Protein AF-X1AXV8-F1 (afdb_monomer_lite)

Sequence (116 aa):
MKNINVKIPLGLFTCVTGVSGAGKTSLIIDCLYKGLHNLINTRSSKIREGDFDTIEGYDKIDKMINIDQSPIGRTPRSVPSTYTKALDYIRDIFAQLPESKERGYKKGRFSFNTKA

Organism: NCBI:txid412755

Structure (mmCIF, N/CA/C/O backbone):
data_AF-X1AXV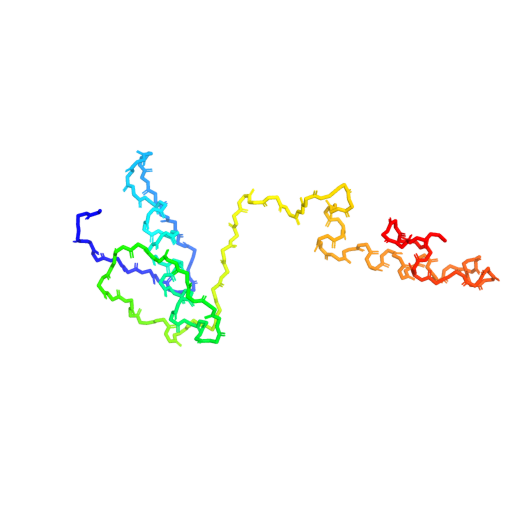8-F1
#
_entry.id   AF-X1AXV8-F1
#
loop_
_atom_site.group_PDB
_atom_site.id
_atom_site.type_symbol
_atom_site.label_atom_id
_atom_site.label_alt_id
_atom_site.label_comp_id
_atom_site.label_asym_id
_atom_site.label_entity_id
_atom_site.label_seq_id
_atom_site.pdbx_PDB_ins_code
_atom_site.Cartn_x
_atom_site.Cartn_y
_atom_site.Cartn_z
_atom_site.occupancy
_atom_site.B_iso_or_equiv
_atom_site.auth_seq_id
_atom_site.auth_comp_id
_atom_site.auth_asym_id
_atom_site.auth_atom_id
_atom_site.pdbx_PDB_model_num
ATOM 1 N N . MET A 1 1 ? 18.638 5.090 -19.004 1.00 61.78 1 MET A N 1
ATOM 2 C CA . MET A 1 1 ? 19.031 3.659 -18.989 1.00 61.78 1 MET A CA 1
ATOM 3 C C . MET A 1 1 ? 19.482 3.263 -20.389 1.00 61.78 1 MET A C 1
ATOM 5 O O . MET A 1 1 ? 18.996 3.859 -21.338 1.00 61.78 1 MET A O 1
ATOM 9 N N . LYS A 1 2 ? 20.426 2.326 -20.541 1.00 76.81 2 LYS A N 1
ATOM 10 C CA . LYS A 1 2 ? 20.943 1.912 -21.860 1.00 76.81 2 LYS A CA 1
ATOM 11 C C . LYS A 1 2 ? 20.069 0.806 -22.470 1.00 76.81 2 LYS A C 1
ATOM 13 O O . LYS A 1 2 ? 20.479 -0.340 -22.390 1.00 76.81 2 LYS A O 1
ATOM 18 N N . ASN A 1 3 ? 18.889 1.149 -22.996 1.00 86.94 3 ASN A N 1
ATOM 19 C CA . ASN A 1 3 ? 17.998 0.265 -23.774 1.00 86.94 3 ASN A CA 1
ATOM 20 C C . ASN A 1 3 ? 18.072 -1.234 -23.387 1.00 86.94 3 ASN A C 1
ATOM 22 O O . ASN A 1 3 ? 18.722 -2.029 -24.068 1.00 86.94 3 ASN A O 1
ATOM 26 N N . ILE A 1 4 ? 17.497 -1.592 -22.233 1.00 92.81 4 ILE A N 1
ATOM 27 C CA . ILE A 1 4 ? 17.588 -2.945 -21.665 1.00 92.81 4 ILE A CA 1
ATOM 28 C C . ILE A 1 4 ? 16.244 -3.665 -21.741 1.00 92.81 4 ILE A C 1
ATOM 30 O O . ILE A 1 4 ? 15.203 -3.056 -21.520 1.00 92.81 4 ILE A O 1
ATOM 34 N N . ASN A 1 5 ? 16.295 -4.982 -21.931 1.00 95.06 5 ASN A N 1
ATOM 35 C CA . ASN A 1 5 ? 15.143 -5.866 -21.781 1.00 95.06 5 ASN A CA 1
ATOM 36 C C . ASN A 1 5 ? 15.256 -6.632 -20.462 1.00 95.06 5 ASN A C 1
ATOM 38 O O . ASN A 1 5 ? 16.300 -7.219 -20.167 1.00 95.06 5 ASN A O 1
ATOM 42 N N . VAL A 1 6 ? 14.187 -6.632 -19.663 1.00 95.69 6 VAL A N 1
ATOM 43 C CA . VAL A 1 6 ? 14.155 -7.277 -18.344 1.00 95.69 6 VAL A CA 1
ATOM 44 C C . VAL A 1 6 ? 12.933 -8.177 -18.247 1.00 95.69 6 VAL A C 1
ATOM 46 O O . VAL A 1 6 ? 11.812 -7.745 -18.494 1.00 95.69 6 VAL A O 1
ATOM 49 N N . LYS A 1 7 ? 13.146 -9.427 -17.833 1.00 96.94 7 LYS A N 1
ATOM 50 C CA . LYS A 1 7 ? 12.073 -10.374 -17.524 1.00 96.94 7 LYS A CA 1
ATOM 51 C C . LYS A 1 7 ? 11.923 -10.497 -16.012 1.00 96.94 7 LYS A C 1
ATOM 53 O O . LYS A 1 7 ? 12.886 -10.844 -15.332 1.00 96.94 7 LYS A O 1
ATOM 58 N N . ILE A 1 8 ? 10.716 -10.260 -15.503 1.00 96.81 8 ILE A N 1
ATOM 59 C CA . ILE A 1 8 ? 10.386 -10.423 -14.082 1.00 96.81 8 ILE A CA 1
ATOM 60 C C . ILE A 1 8 ? 9.445 -11.624 -13.940 1.00 96.81 8 ILE A C 1
ATOM 62 O O . ILE A 1 8 ? 8.334 -11.585 -14.471 1.00 96.81 8 ILE A O 1
ATOM 66 N N . PRO A 1 9 ? 9.868 -12.714 -13.278 1.00 97.00 9 PRO A N 1
ATOM 67 C CA . PRO A 1 9 ? 9.010 -13.873 -13.084 1.00 97.00 9 PRO A CA 1
ATOM 68 C C . PRO A 1 9 ? 7.924 -13.581 -12.040 1.00 97.00 9 PRO A 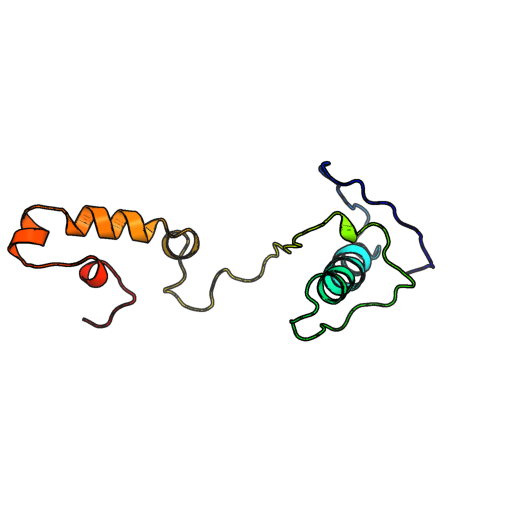C 1
ATOM 70 O O . PRO A 1 9 ? 8.205 -13.083 -10.950 1.00 97.00 9 PRO A O 1
ATOM 73 N N . LEU A 1 10 ? 6.677 -13.928 -12.363 1.00 96.44 10 LEU A N 1
ATOM 74 C CA . LEU A 1 10 ? 5.559 -13.853 -11.422 1.00 96.44 10 LEU A CA 1
ATOM 75 C C . LEU A 1 10 ? 5.574 -15.052 -10.466 1.00 96.44 10 LEU A C 1
ATOM 77 O O . LEU A 1 10 ? 6.050 -16.130 -10.815 1.00 96.44 10 LEU A O 1
ATOM 81 N N . GLY A 1 11 ? 5.040 -14.859 -9.258 1.00 96.25 11 GLY A N 1
ATOM 82 C CA . GLY A 1 11 ? 4.965 -15.905 -8.231 1.00 96.25 11 GLY A CA 1
ATOM 83 C C . GLY A 1 11 ? 6.282 -16.187 -7.501 1.00 96.25 11 GLY A C 1
ATOM 84 O O . GLY A 1 11 ? 6.330 -17.099 -6.682 1.00 96.25 11 GLY A O 1
ATOM 85 N N . LEU A 1 12 ? 7.338 -15.408 -7.765 1.00 98.00 12 LEU A N 1
ATOM 86 C CA . LEU A 1 12 ? 8.644 -15.540 -7.119 1.00 98.00 12 LEU A CA 1
ATOM 87 C C . LEU A 1 12 ? 9.033 -14.265 -6.368 1.00 98.00 12 LEU A C 1
ATOM 89 O O . LEU A 1 12 ? 8.666 -13.153 -6.753 1.00 98.00 12 LEU A O 1
ATOM 93 N N . PHE A 1 13 ? 9.850 -14.426 -5.327 1.00 97.88 13 PHE A N 1
ATOM 94 C CA . PHE A 1 13 ? 10.481 -13.301 -4.646 1.00 97.88 13 PHE A CA 1
ATOM 95 C C . PHE A 1 13 ? 11.676 -12.801 -5.467 1.00 97.88 13 PHE A C 1
ATOM 97 O O . PHE A 1 13 ? 12.736 -13.424 -5.488 1.00 97.88 13 PHE A O 1
ATOM 104 N N . THR A 1 14 ? 11.482 -11.691 -6.180 1.00 97.44 14 THR A N 1
ATOM 105 C CA . THR A 1 14 ? 12.482 -11.130 -7.098 1.00 97.44 14 THR A CA 1
ATOM 106 C C . THR A 1 14 ? 13.154 -9.906 -6.484 1.00 97.44 14 THR A C 1
ATOM 108 O O . THR A 1 14 ? 12.488 -8.925 -6.157 1.00 97.44 14 THR A O 1
ATOM 111 N N . CYS A 1 15 ? 14.484 -9.935 -6.384 1.00 97.56 15 CYS A N 1
ATOM 112 C CA . CYS A 1 15 ? 15.291 -8.811 -5.910 1.00 97.56 15 CYS A CA 1
ATOM 113 C C . CYS A 1 15 ? 16.002 -8.112 -7.075 1.00 97.56 15 CYS A C 1
ATOM 115 O O . CYS A 1 15 ? 16.623 -8.766 -7.910 1.00 97.56 15 CYS A O 1
ATOM 117 N N . VAL A 1 16 ? 15.985 -6.776 -7.084 1.00 96.62 16 VAL A N 1
ATOM 118 C CA . VAL A 1 16 ? 16.763 -5.954 -8.027 1.00 96.62 16 VAL A CA 1
ATOM 119 C C . VAL A 1 16 ? 17.909 -5.290 -7.277 1.00 96.62 16 VAL A C 1
ATOM 121 O O . VAL A 1 16 ? 17.695 -4.488 -6.369 1.00 96.62 16 VAL A O 1
ATOM 124 N N . THR A 1 17 ? 19.139 -5.638 -7.648 1.00 96.94 17 THR A N 1
ATOM 125 C CA . THR A 1 17 ? 20.361 -5.252 -6.931 1.00 96.94 17 THR A CA 1
ATOM 126 C C . THR A 1 17 ? 21.305 -4.437 -7.820 1.00 96.94 17 THR A C 1
ATOM 128 O O . THR A 1 17 ? 21.053 -4.228 -9.005 1.00 96.94 17 THR A O 1
ATOM 131 N N . GLY A 1 18 ? 22.358 -3.876 -7.220 1.00 95.94 18 GLY A N 1
ATOM 132 C CA . GLY A 1 18 ? 23.341 -3.026 -7.899 1.00 95.94 18 GLY A CA 1
ATOM 133 C C . GLY A 1 18 ? 23.734 -1.801 -7.075 1.00 95.94 18 GLY A C 1
ATOM 134 O O . GLY A 1 18 ? 23.046 -1.433 -6.119 1.00 95.94 18 GLY A O 1
ATOM 135 N N . VAL A 1 19 ? 24.823 -1.135 -7.459 1.00 97.12 19 VAL A N 1
ATOM 136 C CA . VAL A 1 19 ? 25.361 0.050 -6.761 1.00 97.12 19 VAL A CA 1
ATOM 137 C C . VAL A 1 19 ? 24.390 1.240 -6.768 1.00 97.12 19 VAL A C 1
ATOM 139 O O . VAL A 1 19 ? 23.432 1.284 -7.551 1.00 97.12 19 VAL A O 1
ATOM 142 N N . SER A 1 20 ? 24.590 2.211 -5.872 1.00 95.75 20 SER A N 1
ATOM 143 C CA . SER A 1 20 ? 23.832 3.471 -5.915 1.00 95.75 20 SER A CA 1
ATOM 144 C C . SER A 1 20 ? 24.016 4.153 -7.277 1.00 95.75 20 SER A C 1
ATOM 146 O O . SER A 1 20 ? 25.101 4.107 -7.847 1.00 95.75 20 SER A O 1
ATOM 148 N N . GLY A 1 21 ? 22.943 4.710 -7.840 1.00 94.06 21 GLY A N 1
ATOM 149 C CA . GLY A 1 21 ? 22.965 5.295 -9.187 1.00 94.06 21 GLY A CA 1
ATOM 150 C C . GLY A 1 21 ? 22.888 4.296 -10.353 1.00 94.06 21 GLY A C 1
ATOM 151 O O . GLY A 1 21 ? 22.735 4.724 -11.489 1.00 94.06 21 GLY A O 1
ATOM 152 N N . ALA A 1 22 ? 22.881 2.976 -10.113 1.00 94.19 22 ALA A N 1
ATOM 153 C CA . ALA A 1 22 ? 22.774 1.969 -11.184 1.00 94.19 22 ALA A CA 1
ATOM 154 C C . ALA A 1 22 ? 21.417 1.949 -11.932 1.00 94.19 22 ALA A C 1
ATOM 156 O O . ALA A 1 22 ? 21.230 1.150 -12.844 1.00 94.19 22 ALA A O 1
ATOM 157 N N . GLY A 1 23 ? 20.451 2.789 -11.541 1.00 94.69 23 GLY A N 1
ATOM 158 C CA . GLY A 1 23 ? 19.138 2.879 -12.192 1.00 94.69 23 GLY A CA 1
ATOM 159 C C . GLY A 1 23 ? 18.060 1.937 -11.644 1.00 94.69 23 GLY A C 1
ATOM 160 O O . GLY A 1 23 ? 17.002 1.831 -12.249 1.00 94.69 23 GLY A O 1
ATOM 161 N N . LYS A 1 24 ? 18.279 1.283 -10.493 1.00 96.44 24 LYS A N 1
ATOM 162 C CA . LYS A 1 24 ? 17.295 0.377 -9.857 1.00 96.44 24 LYS A CA 1
ATOM 163 C C . LYS A 1 24 ? 15.932 1.043 -9.630 1.00 96.44 24 LYS A C 1
ATOM 165 O O . LYS A 1 24 ? 14.906 0.495 -10.013 1.00 96.44 24 LYS A O 1
ATOM 170 N N . THR A 1 25 ? 15.936 2.235 -9.027 1.00 95.44 25 THR A N 1
ATOM 171 C CA . THR A 1 25 ? 14.714 3.008 -8.760 1.00 95.44 25 THR A CA 1
ATOM 172 C C . THR A 1 25 ? 14.039 3.429 -10.056 1.00 95.44 25 THR A C 1
ATOM 174 O O . THR A 1 25 ? 12.832 3.274 -10.181 1.00 95.44 25 THR A O 1
ATOM 177 N N . SER A 1 26 ? 14.811 3.875 -11.048 1.00 95.50 26 SER A N 1
ATOM 178 C CA . SER A 1 26 ? 14.263 4.237 -12.355 1.00 95.50 26 SER A CA 1
ATOM 179 C C . SER A 1 26 ? 13.593 3.045 -13.039 1.00 95.50 26 SER A C 1
ATOM 181 O O . SER A 1 26 ? 12.483 3.176 -13.536 1.00 95.50 26 SER A O 1
ATOM 183 N N . LEU A 1 27 ? 14.202 1.857 -12.985 1.00 96.12 27 LEU A N 1
ATOM 184 C CA . LEU A 1 27 ? 13.610 0.642 -13.545 1.00 96.12 27 LEU A CA 1
ATOM 185 C C . LEU A 1 27 ? 12.305 0.253 -12.846 1.00 96.12 27 LEU A C 1
ATOM 187 O O . LEU A 1 27 ? 11.297 0.016 -13.505 1.00 96.12 27 LEU A O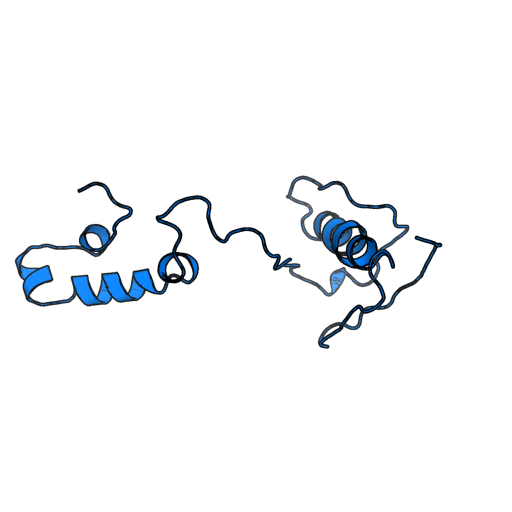 1
ATOM 191 N N . ILE A 1 28 ? 12.335 0.152 -11.515 1.00 96.25 28 ILE A N 1
ATOM 192 C CA . ILE A 1 28 ? 11.245 -0.464 -10.751 1.00 96.25 28 ILE A CA 1
ATOM 193 C C . ILE A 1 28 ? 10.132 0.525 -10.438 1.00 96.25 28 ILE A C 1
ATOM 195 O O . ILE A 1 28 ? 8.960 0.183 -10.562 1.00 96.25 28 ILE A O 1
ATOM 199 N N . ILE A 1 29 ? 10.485 1.749 -10.057 1.00 95.62 29 ILE A N 1
ATOM 200 C CA . ILE A 1 29 ? 9.513 2.769 -9.674 1.00 95.62 29 ILE A CA 1
ATOM 201 C C . ILE A 1 29 ? 9.089 3.583 -10.893 1.00 95.62 29 ILE A C 1
ATOM 203 O O . ILE A 1 29 ? 7.895 3.674 -11.159 1.00 95.62 29 ILE A O 1
ATOM 207 N N . ASP A 1 30 ? 10.026 4.165 -11.645 1.00 95.31 30 ASP A N 1
ATOM 208 C CA . ASP A 1 30 ? 9.662 5.112 -12.707 1.00 95.31 30 ASP A CA 1
ATOM 209 C C . ASP A 1 30 ? 9.129 4.438 -13.975 1.00 95.31 30 ASP A C 1
ATOM 211 O O . ASP A 1 30 ? 8.161 4.938 -14.544 1.00 95.31 30 ASP A O 1
ATOM 215 N N . CYS A 1 31 ? 9.711 3.315 -14.400 1.00 95.50 31 CYS A N 1
ATOM 216 C CA . CYS A 1 31 ? 9.260 2.583 -15.586 1.00 95.50 31 CYS A CA 1
ATOM 217 C C . CYS A 1 31 ? 8.204 1.528 -15.224 1.00 95.50 31 CYS A C 1
ATOM 219 O O . CYS A 1 31 ? 7.050 1.650 -15.626 1.00 95.50 31 CYS A O 1
ATOM 221 N N . LEU A 1 32 ? 8.563 0.508 -14.436 1.00 96.19 32 LEU A N 1
ATOM 222 C CA . LEU A 1 32 ? 7.695 -0.652 -14.216 1.00 96.19 32 LEU A CA 1
ATOM 223 C C . LEU A 1 32 ? 6.429 -0.310 -13.420 1.00 96.19 32 LEU A C 1
ATOM 225 O O . LEU A 1 32 ? 5.330 -0.540 -13.912 1.00 96.19 32 LEU A O 1
ATOM 229 N N . TYR A 1 33 ? 6.557 0.240 -12.208 1.00 96.00 33 TYR A N 1
ATOM 230 C CA . TYR A 1 33 ? 5.397 0.537 -11.361 1.00 96.00 33 TYR A CA 1
ATOM 231 C C . TYR A 1 33 ? 4.458 1.558 -12.018 1.00 96.00 33 TYR A C 1
ATOM 233 O O . TYR A 1 33 ? 3.247 1.347 -12.085 1.00 96.00 33 TYR A O 1
ATOM 241 N N . LYS A 1 34 ? 4.995 2.663 -12.548 1.00 95.69 34 LYS A N 1
ATOM 242 C CA . LYS A 1 34 ? 4.158 3.693 -13.182 1.00 95.69 34 LYS A CA 1
ATOM 243 C C . LYS A 1 34 ? 3.570 3.248 -14.521 1.00 95.69 34 LYS A C 1
ATOM 245 O O . LYS A 1 34 ? 2.401 3.528 -14.778 1.00 95.69 34 LYS A O 1
ATOM 250 N N . GLY A 1 35 ? 4.325 2.497 -15.323 1.00 95.44 35 GLY A N 1
ATOM 251 C CA . GLY A 1 35 ? 3.822 1.890 -16.555 1.00 95.44 35 GLY A CA 1
ATOM 252 C C . GLY A 1 35 ? 2.688 0.901 -16.280 1.00 95.44 35 GLY A C 1
ATOM 253 O O . GLY A 1 35 ? 1.602 1.034 -16.841 1.00 95.44 35 GLY A O 1
ATOM 254 N N . LEU A 1 36 ? 2.881 -0.029 -15.337 1.00 95.62 36 LEU A N 1
ATOM 255 C CA . LEU A 1 36 ? 1.838 -0.973 -14.920 1.00 95.62 36 LEU A CA 1
ATOM 256 C C . LEU A 1 36 ? 0.619 -0.267 -14.318 1.00 95.62 36 LEU A C 1
ATOM 258 O O . LEU A 1 36 ? -0.506 -0.678 -14.589 1.00 95.62 36 LEU A O 1
ATOM 262 N N . HIS A 1 37 ? 0.805 0.810 -13.549 1.00 94.69 37 HIS A N 1
ATOM 263 C CA . HIS A 1 37 ? -0.313 1.618 -13.060 1.00 94.69 37 HIS A CA 1
ATOM 264 C C . HIS A 1 37 ? -1.187 2.120 -14.214 1.00 94.69 37 HIS A C 1
ATOM 266 O O . HIS A 1 37 ? -2.407 1.969 -14.163 1.00 94.69 37 HIS A O 1
ATOM 272 N N . ASN A 1 38 ? -0.576 2.696 -15.251 1.00 93.38 38 ASN A N 1
ATOM 273 C CA . ASN A 1 38 ? -1.299 3.248 -16.396 1.00 93.38 38 ASN A CA 1
ATOM 274 C C . ASN A 1 38 ? -1.958 2.165 -17.267 1.00 93.38 38 ASN A C 1
ATOM 276 O O . ASN A 1 38 ? -2.989 2.440 -17.880 1.00 93.38 38 ASN A O 1
ATOM 280 N N . LEU A 1 39 ? -1.385 0.956 -17.314 1.00 93.25 39 LEU A N 1
ATOM 281 C CA . LEU A 1 39 ? -1.921 -0.185 -18.067 1.00 93.25 39 LEU A CA 1
ATOM 282 C C . LEU A 1 39 ? -3.077 -0.887 -17.337 1.00 93.25 39 LEU A C 1
ATOM 284 O O . LEU A 1 39 ? -4.093 -1.193 -17.955 1.00 93.25 39 LEU A O 1
ATOM 288 N N . ILE A 1 40 ? -2.940 -1.126 -16.029 1.00 92.31 40 ILE A N 1
ATOM 289 C CA . ILE A 1 40 ? -3.911 -1.897 -15.234 1.00 92.31 40 ILE A CA 1
ATOM 290 C C . ILE A 1 40 ? -5.062 -1.002 -14.747 1.00 92.31 40 ILE A C 1
ATOM 292 O O . ILE A 1 40 ? -6.232 -1.378 -14.829 1.00 92.31 40 ILE A O 1
ATOM 296 N N . ASN A 1 41 ? -4.770 0.212 -14.266 1.00 87.81 41 ASN A N 1
ATOM 297 C CA . ASN A 1 41 ? -5.779 1.102 -13.681 1.00 87.81 41 ASN A CA 1
ATOM 298 C C . ASN A 1 41 ? -6.369 2.065 -14.719 1.00 87.81 41 ASN A C 1
ATOM 300 O O . ASN A 1 41 ? -6.278 3.284 -14.576 1.00 87.81 41 ASN A O 1
ATOM 304 N N . THR A 1 42 ? -7.031 1.529 -15.745 1.00 80.19 42 THR A N 1
ATOM 305 C CA . THR A 1 42 ? -7.557 2.312 -16.885 1.00 80.19 42 THR A CA 1
ATOM 306 C C . THR A 1 42 ? -8.601 3.375 -16.515 1.00 80.19 42 THR A C 1
ATOM 308 O O . THR A 1 42 ? -8.835 4.302 -17.287 1.00 80.19 42 THR A O 1
ATOM 311 N N . ARG A 1 43 ? -9.226 3.269 -15.334 1.00 83.31 43 ARG A N 1
ATOM 312 C CA . ARG A 1 43 ? -10.205 4.243 -14.809 1.00 83.31 43 ARG A CA 1
ATOM 313 C C . ARG A 1 43 ? -9.592 5.333 -13.924 1.00 83.31 43 ARG A C 1
ATOM 315 O O . ARG A 1 43 ? -10.308 6.245 -13.517 1.00 83.31 43 ARG A O 1
ATOM 322 N N . SER A 1 44 ? -8.308 5.230 -13.597 1.00 83.88 44 SER A N 1
ATOM 323 C CA . SER A 1 44 ? -7.592 6.205 -12.773 1.00 83.88 44 SER A CA 1
ATOM 324 C C . SER A 1 44 ? -6.851 7.213 -13.645 1.00 83.88 44 SER A C 1
ATOM 326 O O . SER A 1 44 ? -6.510 6.934 -14.794 1.00 83.88 44 SER A O 1
ATOM 328 N N . SER A 1 45 ? -6.551 8.388 -13.088 1.00 89.44 45 SER A N 1
ATOM 329 C CA . SER A 1 45 ? -5.667 9.350 -13.747 1.00 89.44 45 SER A CA 1
ATOM 330 C C . SER A 1 45 ? -4.312 8.710 -14.040 1.00 89.44 45 SER A C 1
ATOM 332 O O . SER A 1 45 ? -3.715 8.083 -13.160 1.00 89.44 45 SER A O 1
ATOM 334 N N . LYS A 1 46 ? -3.813 8.902 -15.264 1.00 90.88 46 LYS A N 1
ATOM 335 C CA . LYS A 1 46 ? -2.463 8.471 -15.624 1.00 90.88 46 LYS A CA 1
ATOM 336 C C . LYS A 1 46 ? -1.433 9.194 -14.762 1.00 90.88 46 LYS A C 1
ATOM 338 O O . LYS A 1 46 ? -1.567 10.387 -14.482 1.00 90.88 46 LYS A O 1
ATOM 343 N N . ILE A 1 47 ? -0.397 8.468 -14.368 1.00 93.62 47 ILE A N 1
ATOM 344 C CA . ILE A 1 47 ? 0.766 9.017 -13.674 1.00 93.62 47 ILE A CA 1
ATOM 345 C C . ILE A 1 47 ? 1.944 9.055 -14.633 1.00 93.62 47 ILE A C 1
ATOM 347 O O . ILE A 1 47 ? 2.092 8.151 -15.442 1.00 93.62 47 ILE A O 1
ATOM 351 N N . ARG A 1 48 ? 2.780 10.092 -14.539 1.00 94.88 48 ARG A N 1
ATOM 352 C CA . ARG A 1 48 ? 3.929 10.264 -15.434 1.00 94.88 48 ARG A CA 1
ATOM 353 C C . ARG A 1 48 ? 4.960 9.155 -15.229 1.00 94.88 48 ARG A C 1
ATOM 355 O O . ARG A 1 48 ? 5.684 9.167 -14.229 1.00 94.88 48 ARG A O 1
ATOM 362 N N . GLU A 1 49 ? 5.033 8.251 -16.189 1.00 94.50 49 GLU A N 1
ATOM 363 C CA . GLU A 1 49 ? 6.022 7.189 -16.314 1.00 94.50 49 GLU A CA 1
ATOM 364 C C . GLU A 1 49 ? 7.382 7.706 -16.814 1.00 94.50 49 GLU A C 1
ATOM 366 O O . GLU A 1 49 ? 7.498 8.808 -17.358 1.00 94.50 49 GLU A O 1
ATOM 371 N N . GLY A 1 50 ? 8.428 6.918 -16.567 1.00 93.69 50 GLY A N 1
ATOM 372 C CA . GLY A 1 50 ? 9.708 7.049 -17.260 1.00 93.69 50 GLY A CA 1
ATOM 373 C C . GLY A 1 50 ? 9.655 6.432 -18.659 1.00 93.69 50 GLY A C 1
ATOM 374 O O . GLY A 1 50 ? 8.703 5.735 -18.997 1.00 93.69 50 GLY A O 1
ATOM 375 N N . ASP A 1 51 ? 10.699 6.654 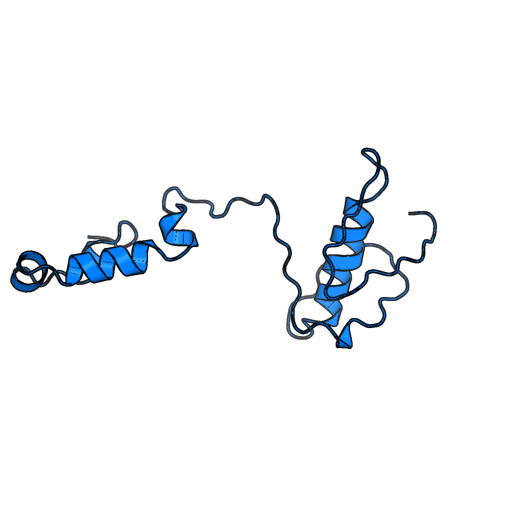-19.454 1.00 93.25 51 ASP A N 1
ATOM 376 C CA . ASP A 1 51 ? 10.762 6.142 -20.825 1.00 93.25 51 ASP A CA 1
ATOM 377 C C . ASP A 1 51 ? 10.925 4.611 -20.843 1.00 93.25 51 ASP A C 1
ATOM 379 O O . ASP A 1 51 ? 11.852 4.062 -20.234 1.00 93.25 51 ASP A O 1
ATOM 383 N N . PHE A 1 52 ? 10.029 3.923 -21.552 1.00 94.75 52 PHE A N 1
ATOM 384 C CA . PHE A 1 52 ? 10.113 2.506 -21.908 1.00 94.75 52 PHE A CA 1
ATOM 385 C C . PHE A 1 52 ? 9.320 2.257 -23.199 1.00 94.75 52 PHE A C 1
ATOM 387 O O . PHE A 1 52 ? 8.396 3.009 -23.503 1.00 94.75 52 PHE A O 1
ATOM 394 N N . ASP A 1 53 ? 9.651 1.193 -23.933 1.00 94.81 53 ASP A N 1
ATOM 395 C CA . ASP A 1 53 ? 8.957 0.870 -25.185 1.00 94.81 53 ASP A CA 1
ATOM 396 C C . ASP A 1 53 ? 7.635 0.139 -24.921 1.00 94.81 53 ASP A C 1
ATOM 398 O O . ASP A 1 53 ? 6.558 0.611 -25.280 1.00 94.81 53 ASP A O 1
ATOM 402 N N . THR A 1 54 ? 7.700 -1.030 -24.279 1.00 95.62 54 THR A N 1
ATOM 4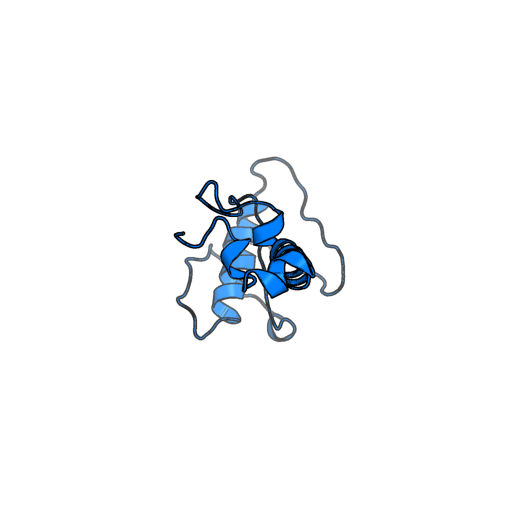03 C CA . THR A 1 54 ? 6.530 -1.871 -23.998 1.00 95.62 54 THR A CA 1
ATOM 404 C C . THR A 1 54 ? 6.676 -2.627 -22.677 1.00 95.62 54 THR A C 1
ATOM 406 O O . THR A 1 54 ? 7.780 -2.859 -22.184 1.00 95.62 54 THR A O 1
ATOM 409 N N . ILE A 1 55 ? 5.537 -3.010 -22.092 1.00 96.69 55 ILE A N 1
ATOM 410 C CA . ILE A 1 55 ? 5.454 -3.971 -20.987 1.00 96.69 55 ILE A CA 1
ATOM 411 C C . ILE A 1 55 ? 4.507 -5.078 -21.442 1.00 96.69 55 ILE A C 1
ATOM 413 O O . ILE A 1 55 ? 3.347 -4.816 -21.753 1.00 96.69 55 ILE A O 1
ATOM 417 N N . GLU A 1 56 ? 4.998 -6.312 -21.471 1.00 96.75 56 GLU A N 1
ATOM 418 C CA . GLU A 1 56 ? 4.241 -7.495 -21.887 1.00 96.75 56 GLU A CA 1
ATOM 419 C C . GLU A 1 56 ? 3.916 -8.394 -20.686 1.00 96.75 56 GLU A C 1
ATOM 421 O O . GLU A 1 56 ? 4.626 -8.396 -19.678 1.00 96.75 56 GLU A O 1
ATOM 426 N N . GLY A 1 57 ? 2.842 -9.183 -20.785 1.00 95.50 57 GLY A N 1
ATOM 427 C CA . GLY A 1 57 ? 2.442 -10.134 -19.740 1.00 95.50 57 GLY A CA 1
ATOM 428 C C . GLY A 1 57 ? 1.767 -9.508 -18.512 1.00 95.50 57 GLY A C 1
ATOM 429 O O . GLY A 1 57 ? 1.566 -10.204 -17.514 1.00 95.50 57 GLY A O 1
ATOM 430 N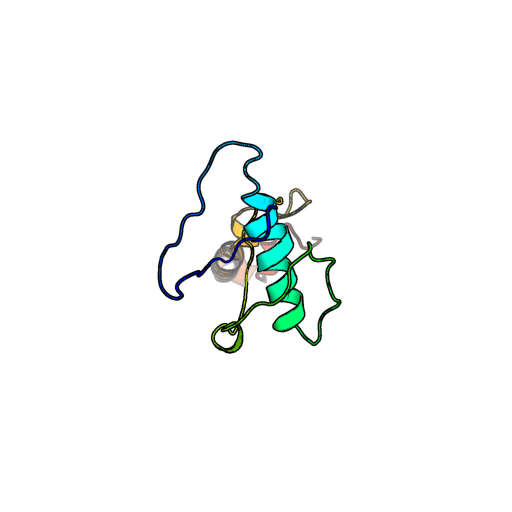 N . TYR A 1 58 ? 1.435 -8.211 -18.561 1.00 95.31 58 TYR A N 1
ATOM 431 C CA . TYR A 1 58 ? 0.744 -7.500 -17.477 1.00 95.31 58 TYR A CA 1
ATOM 432 C C . TYR A 1 58 ? -0.716 -7.942 -17.302 1.00 95.31 58 TYR A C 1
ATOM 434 O O . TYR A 1 58 ? -1.283 -7.745 -16.233 1.00 95.31 58 TYR A O 1
ATOM 442 N N . ASP A 1 59 ? -1.301 -8.589 -18.311 1.00 94.44 59 ASP A N 1
ATOM 443 C CA . ASP A 1 59 ? -2.632 -9.210 -18.294 1.00 94.44 59 ASP A CA 1
ATOM 444 C C . ASP A 1 59 ? -2.782 -10.298 -17.217 1.00 94.44 59 ASP A C 1
ATOM 446 O O . ASP A 1 59 ? -3.892 -10.628 -16.812 1.00 94.44 59 ASP A O 1
ATOM 450 N N . LYS A 1 60 ? -1.663 -10.821 -16.704 1.00 95.12 60 LYS A N 1
ATOM 451 C CA . LYS A 1 60 ? -1.615 -11.812 -15.617 1.00 95.12 60 LYS A CA 1
ATOM 452 C C . LYS A 1 60 ? -1.638 -11.186 -14.218 1.00 95.12 60 LYS A C 1
ATOM 454 O O . LYS A 1 60 ? -1.481 -11.905 -13.232 1.00 95.12 60 LYS A O 1
ATOM 459 N N . ILE A 1 61 ? -1.738 -9.859 -14.121 1.00 93.38 61 ILE A N 1
ATOM 460 C CA . ILE A 1 61 ? -1.642 -9.102 -12.871 1.00 93.38 61 ILE A CA 1
ATOM 461 C C . ILE A 1 61 ? -2.948 -8.334 -12.651 1.00 93.38 61 ILE A C 1
ATOM 463 O O . ILE A 1 61 ? -3.216 -7.349 -13.331 1.00 93.38 61 ILE A O 1
ATOM 467 N N . ASP A 1 62 ? -3.719 -8.726 -11.636 1.00 91.62 62 ASP A N 1
ATOM 468 C CA . ASP A 1 62 ? -4.971 -8.031 -11.293 1.00 91.62 62 ASP A CA 1
ATOM 469 C C . ASP A 1 62 ? -4.725 -6.679 -10.621 1.00 91.62 62 ASP A C 1
ATOM 471 O O . ASP A 1 62 ? -5.472 -5.713 -10.791 1.00 91.62 62 ASP A O 1
ATOM 475 N N . LYS A 1 63 ? -3.692 -6.619 -9.776 1.00 90.69 63 LYS A N 1
ATOM 476 C CA . LYS A 1 63 ? -3.390 -5.447 -8.964 1.00 90.69 63 LYS A CA 1
ATOM 477 C C . LYS A 1 63 ? -1.900 -5.315 -8.733 1.00 90.69 63 LYS A C 1
ATOM 479 O O . LYS A 1 63 ? -1.200 -6.279 -8.442 1.00 90.69 63 LYS A O 1
ATOM 484 N N . MET A 1 64 ? -1.453 -4.071 -8.753 1.00 90.69 64 MET A N 1
ATOM 485 C CA . MET A 1 64 ? -0.103 -3.681 -8.395 1.00 90.69 64 MET A CA 1
ATOM 486 C C . MET A 1 64 ? -0.146 -2.764 -7.169 1.00 90.69 64 MET A C 1
ATOM 488 O O . MET A 1 64 ? -0.957 -1.839 -7.095 1.00 90.69 64 MET A O 1
ATOM 492 N N . ILE A 1 65 ? 0.727 -3.029 -6.197 1.00 92.75 65 ILE A N 1
ATOM 493 C CA . ILE A 1 65 ? 0.834 -2.269 -4.949 1.00 92.75 65 ILE A CA 1
ATOM 494 C C . ILE A 1 65 ? 2.303 -1.897 -4.750 1.00 92.75 65 ILE A C 1
ATOM 496 O O . ILE A 1 65 ? 3.153 -2.781 -4.693 1.00 92.75 65 ILE A O 1
ATOM 500 N N . ASN A 1 66 ? 2.594 -0.601 -4.627 1.00 93.88 66 ASN A N 1
ATOM 501 C CA . ASN A 1 66 ? 3.900 -0.122 -4.178 1.00 93.88 66 ASN A CA 1
ATOM 502 C C . ASN A 1 66 ? 3.856 0.108 -2.670 1.00 93.88 66 ASN A C 1
ATOM 504 O O . ASN A 1 66 ? 3.034 0.884 -2.183 1.00 93.88 66 ASN A O 1
ATOM 508 N N . ILE A 1 67 ? 4.737 -0.579 -1.952 1.00 94.50 67 ILE A N 1
ATOM 509 C CA . ILE A 1 67 ? 4.950 -0.388 -0.521 1.00 94.50 67 ILE A CA 1
ATOM 510 C C . ILE A 1 67 ? 6.263 0.375 -0.388 1.00 94.50 67 ILE A C 1
ATOM 512 O O . ILE A 1 67 ? 7.336 -0.189 -0.602 1.00 94.50 67 ILE A O 1
ATOM 516 N N . ASP A 1 68 ? 6.164 1.662 -0.070 1.00 94.50 68 ASP A N 1
ATOM 517 C CA . ASP A 1 68 ? 7.309 2.557 0.068 1.00 94.50 68 ASP A CA 1
ATOM 518 C C . ASP A 1 68 ? 7.478 3.062 1.510 1.00 94.50 68 ASP A C 1
ATOM 520 O O . ASP A 1 68 ? 6.850 2.574 2.449 1.00 94.50 68 ASP A O 1
ATOM 524 N N . GLN A 1 69 ? 8.396 4.012 1.689 1.00 94.62 69 GLN A N 1
ATOM 525 C CA . GLN A 1 69 ? 8.732 4.594 2.990 1.00 94.62 69 GLN A CA 1
ATOM 526 C C . GLN A 1 69 ? 7.933 5.868 3.296 1.00 94.62 69 GLN A C 1
ATOM 528 O O . GLN A 1 69 ? 8.280 6.607 4.221 1.00 94.62 69 GLN A O 1
ATOM 533 N N . SER A 1 70 ? 6.883 6.163 2.526 1.00 94.06 70 SER A N 1
ATOM 534 C CA . SER A 1 70 ? 6.006 7.288 2.829 1.00 94.06 70 SER A CA 1
ATOM 535 C C . SER A 1 70 ? 5.385 7.087 4.214 1.00 94.06 70 SER A C 1
ATOM 537 O O . SER A 1 70 ? 4.984 5.970 4.554 1.00 94.06 70 SER A O 1
ATOM 539 N N . PRO A 1 71 ? 5.266 8.148 5.033 1.00 93.38 71 PRO A N 1
ATOM 540 C CA . PRO A 1 71 ? 4.631 8.032 6.337 1.00 93.38 71 PRO A CA 1
ATOM 541 C C . PRO A 1 71 ? 3.217 7.454 6.215 1.00 93.38 71 PRO A C 1
ATOM 543 O O . PRO A 1 71 ? 2.420 7.923 5.402 1.00 93.38 71 PRO A O 1
ATOM 546 N N . ILE A 1 72 ? 2.878 6.496 7.083 1.00 91.94 72 ILE A N 1
ATOM 547 C CA . ILE A 1 72 ? 1.545 5.862 7.143 1.00 91.94 72 ILE A CA 1
ATOM 548 C C . ILE A 1 72 ? 0.402 6.855 7.424 1.00 91.94 72 ILE A C 1
ATOM 550 O O . ILE A 1 72 ? -0.772 6.552 7.219 1.00 91.94 72 ILE A O 1
ATOM 554 N N . GLY A 1 73 ? 0.732 8.055 7.899 1.00 90.69 73 GLY A N 1
ATOM 555 C CA . GLY A 1 73 ? -0.176 9.183 7.997 1.00 90.69 73 GLY A CA 1
ATOM 556 C C . GLY A 1 73 ? 0.563 10.458 8.385 1.00 90.69 73 GLY A C 1
ATOM 557 O O . GLY A 1 73 ? 1.735 10.434 8.751 1.00 90.69 73 GLY A O 1
ATOM 558 N N . ARG A 1 74 ? -0.128 11.595 8.274 1.00 91.38 74 ARG A N 1
ATOM 559 C CA . ARG A 1 74 ? 0.448 12.936 8.491 1.00 91.38 74 ARG A CA 1
ATOM 560 C C . ARG A 1 74 ? -0.020 13.602 9.785 1.00 91.38 74 ARG A C 1
ATOM 562 O O . ARG A 1 74 ? 0.203 14.790 9.978 1.00 91.38 74 ARG A O 1
ATOM 569 N N . THR A 1 75 ? -0.716 12.866 10.650 1.00 91.06 75 THR A N 1
ATOM 570 C CA . THR A 1 75 ? -1.265 13.404 11.901 1.00 91.06 75 THR A CA 1
ATOM 571 C C . THR A 1 75 ? -0.857 12.528 13.081 1.00 91.06 75 THR A C 1
ATOM 573 O O . THR A 1 75 ? -0.720 11.319 12.895 1.00 91.06 75 THR A O 1
ATOM 576 N N . PRO A 1 76 ? -0.775 13.076 14.307 1.00 88.81 76 PRO A N 1
ATOM 577 C CA . PRO A 1 76 ? -0.529 12.279 15.514 1.00 88.81 76 PRO A CA 1
ATOM 578 C C . PRO A 1 76 ? -1.577 11.185 15.776 1.00 88.81 76 PRO A C 1
ATOM 580 O O . PRO A 1 76 ? -1.360 10.290 16.582 1.00 88.81 76 PRO A O 1
ATOM 583 N N . ARG A 1 77 ? -2.731 11.249 15.099 1.00 90.81 77 ARG A N 1
ATOM 584 C CA . ARG A 1 77 ? -3.809 10.257 15.190 1.00 90.81 77 ARG A CA 1
ATOM 585 C C . ARG A 1 77 ? -3.575 9.020 14.310 1.00 90.81 77 ARG A C 1
ATOM 587 O O . ARG A 1 77 ? -4.286 8.017 14.429 1.00 90.81 77 ARG A O 1
ATOM 594 N N . SER A 1 78 ? -2.599 9.092 13.409 1.00 92.81 78 SER A N 1
ATOM 595 C CA . SER A 1 78 ? -2.168 7.987 12.558 1.00 92.81 78 SER A CA 1
ATOM 596 C C . SER A 1 78 ? -1.095 7.194 13.293 1.00 92.81 78 SER A C 1
ATOM 598 O O . SER A 1 78 ? 0.091 7.492 13.209 1.00 92.81 78 SER A O 1
ATOM 600 N N . VAL A 1 79 ? -1.537 6.192 14.040 1.00 93.75 79 VAL A N 1
ATOM 601 C CA . VAL A 1 79 ? -0.685 5.291 14.816 1.00 93.75 79 VAL A CA 1
ATOM 602 C C . VAL A 1 79 ? -0.788 3.882 14.229 1.00 93.75 79 VAL A C 1
ATOM 604 O O . VAL A 1 79 ? -1.753 3.589 13.515 1.00 93.75 79 VAL A O 1
ATOM 607 N N . PRO A 1 80 ? 0.152 2.970 14.526 1.00 96.00 80 PRO A N 1
ATOM 608 C CA . PRO A 1 80 ? 0.117 1.619 13.969 1.00 96.00 80 PRO A CA 1
ATOM 609 C C . PRO A 1 80 ? -1.232 0.908 14.153 1.00 96.00 80 PRO A C 1
ATOM 611 O O . PRO A 1 80 ? -1.731 0.288 13.220 1.00 96.00 80 PRO A O 1
ATOM 614 N N . SER A 1 81 ? -1.875 1.065 15.314 1.00 95.50 81 SER A N 1
ATOM 615 C CA . SER A 1 81 ? -3.161 0.425 15.613 1.00 95.50 81 SER A CA 1
ATOM 616 C C . SER A 1 81 ? -4.348 0.995 14.829 1.00 95.50 81 SER A C 1
ATOM 618 O O . SER A 1 81 ? -5.314 0.267 14.599 1.00 95.50 81 SER A O 1
ATOM 620 N N . THR A 1 82 ? -4.299 2.260 14.391 1.00 94.31 82 THR A N 1
ATOM 621 C CA . THR A 1 82 ? -5.323 2.822 13.494 1.00 94.31 82 THR A CA 1
ATOM 622 C C . THR A 1 82 ? -5.071 2.422 12.046 1.00 94.31 82 THR A C 1
ATOM 624 O O . THR A 1 82 ? -6.026 2.131 11.331 1.00 94.31 82 THR A O 1
ATOM 627 N N . TYR A 1 83 ? -3.807 2.322 11.626 1.00 94.06 83 TYR A N 1
ATOM 628 C CA . TYR A 1 83 ? -3.439 1.898 10.272 1.00 94.06 83 TYR A CA 1
ATOM 629 C C . TYR A 1 83 ? -3.796 0.429 9.991 1.00 94.06 83 TYR A C 1
ATOM 631 O O . TYR A 1 83 ? -4.388 0.118 8.959 1.00 94.06 83 TYR A O 1
ATOM 639 N N . THR A 1 84 ? -3.508 -0.475 10.931 1.00 95.44 84 THR A N 1
ATOM 640 C CA . THR A 1 84 ? -3.835 -1.910 10.806 1.00 95.44 84 THR A CA 1
ATOM 641 C C . THR A 1 84 ? -5.292 -2.237 11.130 1.00 95.44 84 THR A C 1
ATOM 643 O O . THR A 1 84 ? -5.698 -3.390 11.008 1.00 95.44 84 THR A O 1
ATOM 646 N N . LYS A 1 85 ? -6.076 -1.244 11.575 1.00 95.56 85 LYS A N 1
ATOM 647 C CA . LYS A 1 85 ? -7.425 -1.405 12.146 1.00 95.56 85 LYS A CA 1
ATOM 648 C C . LYS A 1 85 ? -7.483 -2.261 13.418 1.00 95.56 85 LYS A C 1
ATOM 650 O O . LYS A 1 85 ? -8.570 -2.598 13.875 1.00 95.56 85 LYS A O 1
ATOM 655 N N . ALA A 1 86 ? -6.348 -2.555 14.056 1.00 96.81 86 ALA A N 1
ATOM 656 C CA . ALA A 1 86 ? -6.324 -3.255 15.342 1.00 96.81 86 ALA A CA 1
ATOM 657 C C . ALA A 1 86 ? -7.116 -2.507 16.433 1.00 96.81 86 ALA A C 1
ATOM 659 O O . ALA A 1 86 ? -7.788 -3.128 17.255 1.00 96.81 86 ALA A O 1
ATOM 660 N N . LEU A 1 87 ? -7.092 -1.168 16.413 1.00 96.25 87 LEU A N 1
ATOM 661 C CA . LEU A 1 87 ? -7.853 -0.349 17.358 1.00 96.25 87 LEU A CA 1
ATOM 662 C C . LEU A 1 87 ? -9.370 -0.549 17.213 1.00 96.25 87 LEU A C 1
ATOM 664 O O . LEU A 1 87 ? -10.098 -0.350 18.179 1.00 96.25 87 LEU A O 1
ATOM 668 N N . ASP A 1 88 ? -9.870 -0.961 16.047 1.00 95.69 88 ASP A N 1
ATOM 669 C CA . ASP A 1 88 ? -11.299 -1.216 15.857 1.00 95.69 88 ASP A CA 1
ATOM 670 C C . ASP A 1 88 ? -11.775 -2.348 16.768 1.00 95.69 88 ASP A C 1
ATOM 672 O O . ASP A 1 88 ? -12.708 -2.142 17.543 1.00 95.69 88 ASP A O 1
ATOM 676 N N . TYR A 1 89 ? -11.044 -3.463 16.780 1.00 97.38 89 TYR A N 1
ATOM 677 C CA . TYR A 1 89 ? -11.319 -4.600 17.658 1.00 97.38 89 TYR A CA 1
ATOM 678 C C . TYR A 1 89 ? -11.213 -4.234 19.138 1.00 97.38 89 TYR A C 1
ATOM 680 O O . TYR A 1 89 ? -12.069 -4.614 19.933 1.00 97.38 89 TYR A O 1
ATOM 688 N N . ILE A 1 90 ? -10.198 -3.448 19.514 1.00 96.88 90 ILE A N 1
ATOM 689 C CA . ILE A 1 90 ? -10.038 -2.982 20.899 1.00 96.88 90 ILE A CA 1
ATOM 690 C C . ILE A 1 90 ? -11.257 -2.152 21.321 1.00 96.88 90 ILE A C 1
ATOM 692 O O . ILE A 1 90 ? -11.824 -2.383 22.386 1.00 96.88 90 ILE A O 1
ATOM 696 N N . ARG A 1 91 ? -11.705 -1.211 20.482 1.00 97.00 91 ARG A N 1
ATOM 697 C CA . ARG A 1 91 ? -12.881 -0.378 20.784 1.00 97.00 91 ARG A CA 1
ATOM 698 C C . ARG A 1 91 ? -14.160 -1.201 20.885 1.00 97.00 91 ARG A C 1
ATOM 700 O O . ARG A 1 91 ? -15.006 -0.877 21.716 1.00 97.00 91 ARG A O 1
ATOM 707 N N . ASP A 1 92 ? -14.304 -2.234 20.061 1.00 97.31 92 ASP A N 1
ATOM 708 C CA . ASP A 1 92 ? -15.457 -3.132 20.116 1.00 97.31 92 ASP A CA 1
ATOM 709 C C . ASP A 1 92 ? -15.470 -3.935 21.426 1.00 97.31 92 ASP A C 1
ATOM 711 O O . ASP A 1 92 ? -16.508 -3.992 22.083 1.00 97.31 92 ASP A O 1
ATOM 715 N N . ILE A 1 93 ? -14.320 -4.457 21.868 1.00 97.81 93 ILE A N 1
ATOM 716 C CA . ILE A 1 93 ? -14.182 -5.140 23.167 1.00 97.81 93 ILE A CA 1
ATOM 717 C C . ILE A 1 93 ? -14.532 -4.190 24.320 1.00 97.81 93 ILE A C 1
ATOM 719 O O . ILE A 1 93 ? -15.342 -4.528 25.182 1.00 97.81 93 ILE A O 1
ATOM 723 N N . PHE A 1 94 ? -13.981 -2.974 24.322 1.00 97.94 94 PHE A N 1
ATOM 724 C CA . PHE A 1 94 ? -14.249 -1.993 25.378 1.00 97.94 94 PHE A CA 1
ATOM 725 C C . PHE A 1 94 ? -15.720 -1.569 25.431 1.00 97.94 94 PHE A C 1
ATOM 727 O O . PHE A 1 94 ? -16.261 -1.372 26.518 1.00 97.94 94 PHE A O 1
ATOM 734 N N . ALA A 1 95 ? -16.396 -1.475 24.284 1.00 97.69 95 ALA A N 1
ATOM 735 C CA . ALA A 1 95 ? -17.827 -1.188 24.230 1.00 97.69 95 ALA A CA 1
ATOM 736 C C . ALA A 1 95 ? -18.698 -2.343 24.758 1.00 97.69 95 ALA A C 1
ATOM 738 O O . ALA A 1 95 ? -19.855 -2.121 25.112 1.00 97.69 95 ALA A O 1
ATOM 739 N N . GLN A 1 96 ? -18.164 -3.566 24.829 1.00 97.81 96 GLN A N 1
ATOM 740 C CA . GLN A 1 96 ? -18.883 -4.736 25.334 1.00 97.81 96 GLN A CA 1
ATOM 741 C C . GLN A 1 96 ? -18.764 -4.942 26.852 1.00 97.81 96 GLN A C 1
ATOM 743 O O . GLN A 1 96 ? -19.524 -5.756 27.388 1.00 97.81 96 GLN A O 1
ATOM 748 N N . LEU A 1 97 ? -17.874 -4.216 27.541 1.00 98.31 97 LEU A N 1
ATOM 749 C CA . LEU A 1 97 ? -17.726 -4.295 28.999 1.00 98.31 97 LEU A CA 1
ATOM 750 C C . LEU A 1 97 ? -19.044 -3.940 29.719 1.00 98.31 97 LEU A C 1
ATOM 752 O O . LEU A 1 97 ? -19.753 -3.040 29.254 1.00 98.31 97 LEU A O 1
ATOM 756 N N . PRO A 1 98 ? -19.389 -4.607 30.840 1.00 98.00 98 PRO A N 1
ATOM 757 C CA . PRO A 1 98 ? -20.618 -4.330 31.588 1.00 98.00 98 PRO A CA 1
ATOM 758 C C . PRO A 1 98 ? -20.794 -2.849 31.944 1.00 98.00 98 PRO A C 1
ATOM 760 O O . PRO A 1 98 ? -21.845 -2.272 31.671 1.00 98.00 98 PRO A O 1
ATOM 763 N N . GLU A 1 99 ? -19.739 -2.202 32.437 1.00 98.00 99 GLU A N 1
ATOM 764 C CA . GLU A 1 99 ? -19.729 -0.790 32.830 1.00 98.00 99 GLU A CA 1
ATOM 765 C C . GLU A 1 99 ? -19.908 0.135 31.621 1.00 98.00 99 GLU A C 1
ATOM 767 O O . GLU A 1 99 ? -20.551 1.183 31.709 1.00 98.00 99 GLU A O 1
ATOM 772 N N . SER A 1 100 ? -19.353 -0.245 30.465 1.00 98.00 100 SER A N 1
ATOM 773 C CA . SER A 1 100 ? -19.574 0.482 29.213 1.00 98.00 100 SER A CA 1
ATOM 774 C C . SER A 1 100 ? -21.030 0.395 28.775 1.00 98.00 100 SER A C 1
ATOM 776 O O . SER A 1 100 ? -21.597 1.405 28.358 1.00 98.00 100 SER A O 1
ATOM 778 N N . LYS A 1 101 ? -21.648 -0.786 28.894 1.00 97.31 101 LYS A N 1
ATOM 779 C CA . LYS A 1 101 ? -23.060 -0.994 28.546 1.00 97.31 101 LYS A CA 1
ATOM 780 C C . LYS A 1 101 ? -23.985 -0.212 29.473 1.00 97.31 101 LYS A C 1
ATOM 782 O O . LYS A 1 101 ? -24.868 0.480 28.975 1.00 97.31 101 LYS A O 1
ATOM 787 N N . GLU A 1 102 ? -23.743 -0.264 30.780 1.00 97.88 102 GLU A N 1
ATOM 788 C CA . GLU A 1 102 ? -24.504 0.485 31.789 1.00 97.88 102 GLU A CA 1
ATOM 789 C C . GLU A 1 102 ? -24.462 1.999 31.524 1.00 97.88 102 GLU A C 1
ATOM 791 O O . GLU A 1 102 ? -25.479 2.684 31.605 1.00 97.88 102 GLU A O 1
ATOM 796 N N . ARG A 1 103 ? -23.299 2.519 31.109 1.00 97.12 103 ARG A N 1
ATOM 797 C CA . ARG A 1 103 ? -23.101 3.940 30.771 1.00 97.12 103 ARG A CA 1
ATOM 798 C C . ARG A 1 103 ? -23.504 4.311 29.337 1.00 97.12 103 ARG A C 1
ATOM 800 O O . ARG A 1 103 ? -23.322 5.459 28.934 1.00 97.12 103 ARG A O 1
ATOM 807 N N . GLY A 1 104 ? -23.994 3.364 28.534 1.00 96.62 104 GLY A N 1
ATOM 808 C CA . GLY A 1 104 ? -24.353 3.593 27.129 1.00 96.62 104 GLY A CA 1
ATOM 809 C C . GLY A 1 104 ? -23.167 3.925 26.206 1.00 96.62 104 GLY A C 1
ATOM 810 O O . GLY A 1 104 ? -23.356 4.513 25.135 1.00 96.62 104 GLY A O 1
ATOM 811 N N . TYR A 1 105 ? -21.936 3.577 26.591 1.00 97.00 105 TYR A N 1
ATOM 812 C CA . TYR A 1 105 ? -20.728 3.848 25.810 1.00 97.00 105 TYR A CA 1
ATOM 813 C C . TYR A 1 105 ? -20.637 2.944 24.578 1.00 97.00 105 TYR A C 1
ATOM 815 O O . TYR A 1 105 ? -20.497 1.728 24.664 1.00 97.00 105 TYR A O 1
ATOM 823 N N . LYS A 1 106 ? -20.656 3.568 23.398 1.00 95.62 106 LYS A N 1
ATOM 824 C CA . LYS A 1 106 ? -20.450 2.900 22.103 1.00 95.62 106 LYS A CA 1
ATOM 825 C C . LYS A 1 106 ? -18.970 2.935 21.709 1.00 95.62 106 LYS A C 1
ATOM 827 O O . LYS A 1 106 ? -18.212 3.745 22.235 1.00 95.62 106 LYS A O 1
ATOM 832 N N . LYS A 1 107 ? -18.570 2.159 20.692 1.00 94.88 107 LYS A N 1
ATOM 833 C CA . LYS A 1 107 ? -17.192 2.134 20.146 1.00 94.88 107 LYS A CA 1
ATOM 834 C C . LYS A 1 107 ? -16.584 3.517 19.863 1.00 94.88 107 LYS A C 1
ATOM 836 O O . LYS A 1 107 ? -15.380 3.704 19.998 1.00 94.88 107 LYS A O 1
ATOM 841 N N . GLY A 1 108 ? -17.421 4.495 19.496 1.00 94.25 108 GLY A N 1
ATOM 842 C CA . GLY A 1 108 ? -17.001 5.881 19.277 1.00 94.25 108 GLY A CA 1
ATOM 843 C C . GLY A 1 108 ? -16.395 6.523 20.526 1.00 94.25 108 GLY A C 1
ATOM 844 O O . GLY A 1 108 ? -15.417 7.244 20.414 1.00 94.25 108 GLY A O 1
ATOM 845 N N . ARG A 1 109 ? -16.878 6.183 21.726 1.00 94.81 109 ARG A N 1
ATOM 846 C CA . ARG A 1 109 ? -16.346 6.704 22.995 1.00 94.81 109 ARG A CA 1
ATOM 847 C C . ARG A 1 109 ? -14.873 6.349 23.215 1.00 94.81 109 ARG A C 1
ATOM 849 O O . ARG A 1 109 ? -14.154 7.114 23.842 1.00 94.81 109 ARG A O 1
ATOM 856 N N . PHE A 1 110 ? -14.430 5.215 22.677 1.00 95.56 110 PHE A N 1
ATOM 857 C CA . PHE A 1 110 ? -13.061 4.703 22.796 1.00 95.56 110 PHE A CA 1
ATOM 858 C C . PHE A 1 110 ? -12.169 5.124 21.618 1.00 95.56 110 PHE A C 1
ATOM 860 O O . PHE A 1 110 ? -11.107 4.551 21.382 1.00 95.56 110 PHE A O 1
ATOM 867 N N . SER A 1 111 ? -12.604 6.114 20.840 1.00 94.38 111 SER A N 1
ATOM 868 C CA . SER A 1 111 ? -11.861 6.659 19.714 1.00 94.38 111 SER A CA 1
ATOM 869 C C . SER A 1 111 ? -11.343 8.051 20.055 1.00 94.38 111 SER A C 1
ATOM 871 O O . SER A 1 111 ? -12.118 8.984 20.234 1.00 94.38 111 SER A O 1
ATOM 873 N N . PHE A 1 112 ? -10.025 8.237 20.024 1.00 91.75 112 PHE A N 1
ATOM 874 C CA . PHE A 1 112 ? -9.414 9.571 20.106 1.00 91.75 112 PHE A CA 1
ATOM 875 C C . PHE A 1 112 ? -9.603 10.406 18.820 1.00 91.75 112 PHE A C 1
ATOM 877 O O . PHE A 1 112 ? -9.126 11.534 18.726 1.00 91.75 112 PHE A O 1
ATOM 884 N N . ASN A 1 113 ? -10.285 9.856 17.807 1.00 86.88 113 ASN A N 1
ATOM 885 C CA . ASN A 1 113 ? -10.591 10.543 16.549 1.00 86.88 113 ASN A CA 1
ATOM 886 C C . ASN A 1 113 ? -11.959 11.228 16.529 1.00 86.88 113 ASN A C 1
ATOM 888 O O . ASN A 1 113 ? -12.207 12.050 15.646 1.00 86.88 113 ASN A O 1
ATOM 892 N N . THR A 1 114 ? -12.852 10.884 17.453 1.00 78.44 114 THR A N 1
ATOM 893 C CA . THR A 1 114 ? -14.183 11.491 17.561 1.00 78.44 114 THR A CA 1
ATOM 894 C C . THR A 1 114 ? -14.134 12.634 18.565 1.00 78.44 114 THR A C 1
ATOM 896 O O . THR A 1 114 ? -13.525 12.492 19.623 1.00 78.44 114 THR A O 1
ATOM 899 N N . LYS A 1 115 ? -14.758 13.773 18.240 1.00 62.69 115 LYS A N 1
ATOM 900 C CA . LYS A 1 115 ? -14.963 14.842 19.227 1.00 62.69 115 LYS A CA 1
ATOM 901 C C . LYS A 1 115 ? -15.869 14.309 20.344 1.00 62.69 115 LYS A C 1
ATOM 903 O O . LYS A 1 115 ? -16.791 13.548 20.047 1.00 62.69 115 LYS A O 1
ATOM 908 N N . ALA A 1 116 ? -15.525 14.652 21.585 1.00 56.84 116 ALA A N 1
ATOM 909 C CA . ALA A 1 116 ? -16.287 14.294 22.778 1.00 56.84 116 ALA A CA 1
ATOM 910 C C . ALA A 1 116 ? -17.680 14.928 22.770 1.00 56.84 116 ALA A C 1
ATOM 912 O O . ALA A 1 116 ? -17.805 16.039 22.203 1.00 56.84 116 ALA A O 1
#

pLDDT: mean 93.37, std 6.58, range [56.84, 98.31]

Foldseek 3Di:
DPQDDDDDDPPDDDDDDDDPPPCSCLVVPQAPQLVLCVVQVVVDDRDHHDDDDDDPPSVVPNDDDDDDPPPLDDDPLRDPCVSVVVLVVVLCVVCPDPVNVVVVNHSLNSHPPDDD

InterPro domains:
  IPR027417 P-loop containing nucleoside triphosphate hydrolase [G3DSA:3.40.50.300] (1-116)
  IPR027417 P-loop containing nucleoside triphosphate hydrolase [SSF52540] (2-84)

Radius of gyration: 22.19 Å; chains: 1; bounding box: 50×31×58 Å

Secondary structure (DSSP, 8-state):
--S------TTS------STTSSHHIIIIIIIIHHHHHHH-TTSPP--PPP-S---SGGG-S------SS-S-SSTT--HHHHSSHHHHHHHHHHHSHHHHHTT--GGGG-TTS--